Protein AF-D4F3T9-F1 (afdb_monomer_lite)

Organism: NCBI:txid500638

Secondary structure (DSSP, 8-state):
-----SSTTTGGGS--SS-S----TT-S-GGGG-BHHHHHHHTTT-HHHHHHHHHHHHHHHHHHHT------HHHHHHHHHHHHHHHHH-TTSBHHHHHHHHHHHHHT-

Structure (mmCIF, N/CA/C/O backbone):
data_AF-D4F3T9-F1
#
_entry.id   AF-D4F3T9-F1
#
loop_
_atom_site.group_PDB
_atom_site.id
_atom_site.type_symbol
_atom_site.label_atom_id
_atom_site.label_alt_id
_atom_site.label_comp_id
_atom_site.label_asym_id
_atom_site.label_entity_id
_atom_site.label_seq_id
_atom_site.pdbx_PDB_ins_code
_atom_site.Cartn_x
_atom_site.Cartn_y
_atom_site.Cartn_z
_atom_site.occupancy
_atom_site.B_iso_or_equiv
_atom_site.auth_seq_id
_atom_site.auth_comp_id
_atom_site.auth_asym_id
_atom_site.auth_atom_id
_atom_site.pdbx_PDB_model_num
ATOM 1 N N . MET A 1 1 ? 23.277 -10.228 6.337 1.00 41.44 1 MET A N 1
ATOM 2 C CA . MET A 1 1 ? 23.415 -8.798 6.707 1.00 41.44 1 MET A CA 1
ATOM 3 C C . MET A 1 1 ? 22.973 -7.936 5.537 1.00 41.44 1 MET A C 1
ATOM 5 O O . MET A 1 1 ? 23.402 -8.250 4.437 1.00 41.44 1 MET A O 1
ATOM 9 N N . LYS A 1 2 ? 22.217 -6.852 5.813 1.00 41.28 2 LYS A N 1
ATOM 10 C CA . LYS A 1 2 ? 21.762 -5.794 4.876 1.00 41.28 2 LYS A CA 1
ATOM 11 C C . LYS A 1 2 ? 20.827 -6.339 3.771 1.00 41.28 2 LYS A C 1
ATOM 13 O O . LYS A 1 2 ? 21.236 -7.176 2.990 1.00 41.28 2 LYS A O 1
ATOM 18 N N . LYS A 1 3 ? 19.565 -5.925 3.636 1.00 37.34 3 LYS A N 1
ATOM 19 C CA . LYS A 1 3 ? 19.095 -4.566 3.327 1.00 37.34 3 LYS A CA 1
ATOM 20 C C . LYS A 1 3 ? 17.611 -4.458 3.748 1.00 37.34 3 LYS A C 1
ATOM 22 O O . LYS A 1 3 ? 16.747 -4.938 3.035 1.00 37.34 3 LYS A O 1
ATOM 27 N N . VAL A 1 4 ? 17.323 -3.872 4.913 1.00 44.69 4 VAL A N 1
ATOM 28 C CA . VAL A 1 4 ? 15.942 -3.524 5.350 1.00 44.69 4 VAL A CA 1
ATOM 29 C C . VAL A 1 4 ? 15.663 -2.025 5.136 1.00 44.69 4 VAL A C 1
ATOM 31 O O . VAL A 1 4 ? 14.646 -1.483 5.542 1.00 44.69 4 VAL A O 1
ATOM 34 N N . LEU A 1 5 ? 16.566 -1.319 4.461 1.00 49.78 5 LEU A N 1
ATOM 35 C CA . LEU A 1 5 ? 16.283 0.016 3.958 1.00 49.78 5 LEU A CA 1
ATOM 36 C C . LEU A 1 5 ? 15.823 -0.163 2.527 1.00 49.78 5 LEU A C 1
ATOM 38 O O . LEU A 1 5 ? 16.661 -0.563 1.732 1.00 49.78 5 LEU A O 1
ATOM 42 N N . PHE A 1 6 ? 14.561 0.127 2.217 1.00 43.19 6 PHE A N 1
ATOM 43 C CA . PHE A 1 6 ? 14.281 0.951 1.036 1.00 43.19 6 PHE A CA 1
ATOM 44 C C . PHE A 1 6 ? 12.906 1.637 0.995 1.00 43.19 6 PHE A C 1
ATOM 46 O O . PHE A 1 6 ? 12.720 2.477 0.132 1.00 43.19 6 PHE A O 1
ATOM 53 N N . LEU A 1 7 ? 12.009 1.433 1.970 1.00 49.28 7 LEU A N 1
ATOM 54 C CA . LEU A 1 7 ? 10.762 2.225 2.064 1.00 49.28 7 LEU A CA 1
ATOM 55 C C . LEU A 1 7 ? 10.532 2.924 3.416 1.00 49.28 7 LEU A C 1
ATOM 57 O O . LEU A 1 7 ? 9.738 3.859 3.493 1.00 49.28 7 LEU A O 1
ATOM 61 N N . VAL A 1 8 ? 11.269 2.535 4.468 1.00 45.47 8 VAL A N 1
ATOM 62 C CA . VAL A 1 8 ? 11.053 3.008 5.856 1.00 45.47 8 VAL A CA 1
ATOM 63 C C . VAL A 1 8 ? 11.175 4.529 6.002 1.00 45.47 8 VAL A C 1
ATOM 65 O O . VAL A 1 8 ? 10.519 5.119 6.852 1.00 45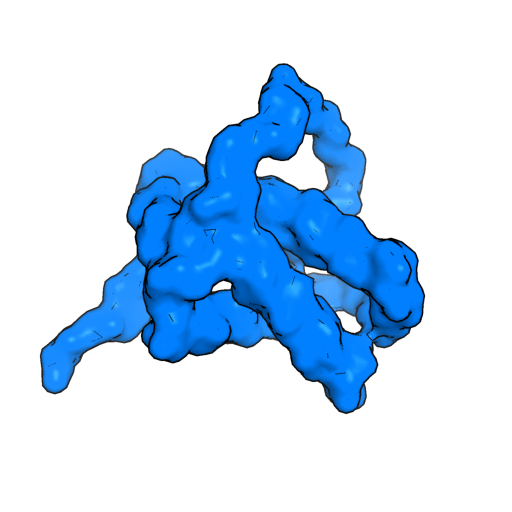.47 8 VAL A O 1
ATOM 68 N N . SER A 1 9 ? 11.994 5.183 5.180 1.00 41.72 9 SER A N 1
ATOM 69 C CA . SER A 1 9 ? 12.267 6.617 5.315 1.00 41.72 9 SER A CA 1
ATOM 70 C C . SER A 1 9 ? 11.475 7.513 4.363 1.00 41.72 9 SER A C 1
ATOM 72 O O . SER A 1 9 ? 11.513 8.724 4.539 1.00 41.72 9 SER A O 1
ATOM 74 N N . ALA A 1 10 ? 10.773 6.958 3.370 1.00 46.25 10 ALA A N 1
ATOM 75 C CA . ALA A 1 10 ? 10.115 7.760 2.338 1.00 46.25 10 ALA A CA 1
ATOM 76 C C . ALA A 1 10 ? 8.631 8.028 2.639 1.00 46.25 10 ALA A C 1
ATOM 78 O O . ALA A 1 10 ? 8.181 9.163 2.514 1.00 46.25 10 ALA A O 1
ATOM 79 N N . LEU A 1 11 ? 7.878 7.024 3.108 1.00 46.12 11 LEU A N 1
ATOM 80 C CA . LEU A 1 11 ? 6.446 7.191 3.412 1.00 46.12 11 LEU A CA 1
ATOM 81 C C . LEU A 1 11 ? 6.154 7.726 4.821 1.00 46.12 11 LEU A C 1
ATOM 83 O O . LEU A 1 11 ? 5.010 8.039 5.126 1.00 46.12 11 LEU A O 1
ATOM 87 N N . ALA A 1 12 ? 7.164 7.888 5.678 1.00 47.09 12 ALA A N 1
ATOM 88 C CA . ALA A 1 12 ? 6.969 8.457 7.015 1.00 47.09 12 ALA A CA 1
ATOM 89 C C . ALA A 1 12 ? 6.588 9.954 6.999 1.00 47.09 12 ALA A C 1
ATOM 91 O O . ALA A 1 12 ? 6.216 10.495 8.038 1.00 47.09 12 ALA A O 1
ATOM 92 N N . ALA A 1 13 ? 6.694 10.621 5.843 1.00 45.12 13 ALA A N 1
ATOM 93 C CA . ALA A 1 13 ? 6.439 12.052 5.681 1.00 45.12 13 ALA A CA 1
ATOM 94 C C . ALA A 1 13 ? 5.320 12.390 4.676 1.00 45.12 13 ALA A C 1
ATOM 96 O O . ALA A 1 13 ? 5.073 13.569 4.435 1.00 45.12 13 ALA A O 1
ATOM 97 N N . ALA A 1 14 ? 4.649 11.394 4.089 1.00 46.59 14 ALA A N 1
ATOM 98 C CA . ALA A 1 14 ? 3.601 11.614 3.095 1.00 46.59 14 ALA A CA 1
ATOM 99 C C . ALA A 1 14 ? 2.207 11.353 3.705 1.00 46.59 14 ALA A C 1
ATOM 101 O O . ALA A 1 14 ? 2.076 10.483 4.570 1.00 46.59 14 ALA A O 1
ATOM 102 N N . PRO A 1 15 ? 1.189 12.156 3.343 1.00 49.31 15 PRO A N 1
ATOM 103 C CA . PRO A 1 15 ? -0.063 12.252 4.079 1.00 49.31 15 PRO A CA 1
ATOM 104 C C . PRO A 1 15 ? -0.864 10.949 3.990 1.00 49.31 15 PRO A C 1
ATOM 106 O O . PRO A 1 15 ? -0.747 10.199 3.027 1.00 49.31 15 PRO A O 1
ATOM 109 N N . THR A 1 16 ? -1.641 10.714 5.044 1.00 59.47 16 THR A N 1
ATOM 110 C CA . THR A 1 16 ? -2.748 9.757 5.201 1.00 59.47 16 THR A CA 1
ATOM 111 C C . THR A 1 16 ? -3.137 8.956 3.943 1.00 59.47 16 THR A C 1
ATOM 113 O O . THR A 1 16 ? -3.539 9.516 2.925 1.00 59.47 16 THR A O 1
ATOM 116 N N . VAL A 1 17 ? -3.125 7.621 4.055 1.00 60.00 17 VAL A N 1
ATOM 117 C CA . VAL A 1 17 ? -3.687 6.663 3.078 1.00 60.00 17 VAL A CA 1
ATOM 118 C C . VAL A 1 17 ? -5.165 6.961 2.789 1.00 60.00 17 VAL A C 1
ATOM 120 O O . VAL A 1 17 ? -5.708 6.571 1.756 1.00 60.00 17 VAL A O 1
ATOM 123 N N . TRP A 1 18 ? -5.838 7.721 3.649 1.00 64.00 18 TRP A N 1
ATOM 124 C CA . TRP A 1 18 ? -7.086 8.382 3.290 1.00 64.00 18 TRP A CA 1
ATOM 125 C C . TRP A 1 18 ? -6.893 9.835 2.857 1.00 64.00 18 TRP A C 1
ATOM 127 O O . TRP A 1 18 ? -6.541 10.716 3.636 1.00 64.00 18 TRP A O 1
ATOM 137 N N . ALA A 1 19 ? -7.229 10.082 1.597 1.00 59.00 19 ALA A N 1
ATOM 138 C CA . ALA A 1 19 ? -7.367 11.393 0.988 1.00 59.00 19 ALA A CA 1
ATOM 139 C C . ALA A 1 19 ? -8.489 12.252 1.582 1.00 59.00 19 ALA A C 1
ATOM 141 O O . ALA A 1 19 ? -9.627 11.791 1.704 1.00 59.00 19 ALA A O 1
ATOM 142 N N . GLN A 1 20 ? -8.226 13.544 1.783 1.00 50.06 20 GLN A N 1
ATOM 143 C CA . GLN A 1 20 ? -9.245 14.599 1.768 1.00 50.06 20 GLN A CA 1
ATOM 144 C C . GLN A 1 20 ? -9.094 15.346 0.432 1.00 50.06 20 GLN A C 1
ATOM 146 O O . GLN A 1 20 ? -8.189 16.156 0.300 1.00 50.06 20 GLN A O 1
ATOM 151 N N . SER A 1 21 ? -9.945 15.024 -0.550 1.00 50.62 21 SER A N 1
ATOM 152 C CA . SER A 1 21 ? -10.016 15.609 -1.907 1.00 50.62 21 SER A CA 1
ATOM 153 C C . SER A 1 21 ? -8.702 15.653 -2.706 1.00 50.62 21 SER A C 1
ATOM 155 O O . SER A 1 21 ? -7.825 16.466 -2.429 1.00 50.62 21 SER A O 1
ATOM 157 N N . TYR A 1 22 ? -8.603 14.861 -3.775 1.00 53.31 22 TYR A N 1
ATOM 158 C CA . TYR A 1 22 ? -7.516 15.018 -4.743 1.00 53.31 22 TYR A CA 1
ATOM 159 C C . TYR A 1 22 ? -8.033 15.664 -6.026 1.00 53.31 22 TYR A C 1
ATOM 161 O O . TYR A 1 22 ? -8.877 15.112 -6.732 1.00 53.31 22 TYR A O 1
ATOM 169 N N . ASP A 1 23 ? -7.515 16.859 -6.302 1.00 46.59 23 ASP A N 1
ATOM 170 C CA . ASP A 1 23 ? -7.481 17.468 -7.629 1.00 46.59 23 ASP A CA 1
ATOM 171 C C . ASP A 1 23 ? -6.458 16.659 -8.443 1.00 46.59 23 ASP A C 1
ATOM 173 O O . ASP A 1 23 ? -5.274 16.992 -8.481 1.00 46.59 23 ASP A O 1
ATOM 177 N N . ILE A 1 24 ? -6.897 15.506 -8.972 1.00 51.97 24 ILE A N 1
ATOM 178 C CA . ILE A 1 24 ? -6.071 14.590 -9.770 1.00 51.97 24 ILE A CA 1
ATOM 179 C C . ILE A 1 24 ? -5.678 15.331 -11.051 1.00 51.97 24 ILE A C 1
ATOM 181 O O . ILE A 1 24 ? -6.364 15.251 -12.070 1.00 51.97 24 ILE A O 1
ATOM 185 N N . LYS A 1 25 ? -4.572 16.074 -11.011 1.00 49.72 25 LYS A N 1
ATOM 186 C CA . LYS A 1 25 ? -4.150 16.929 -12.128 1.00 49.72 25 LYS A CA 1
ATOM 187 C C . LYS A 1 25 ? -3.695 16.156 -13.368 1.00 49.72 25 LYS A C 1
ATOM 189 O O . LYS A 1 25 ? -3.491 16.778 -14.408 1.00 49.72 25 LYS A O 1
ATOM 194 N N . SER A 1 26 ? -3.582 14.827 -13.288 1.00 50.88 26 SER A N 1
ATOM 195 C CA . SER A 1 26 ? -2.885 14.037 -14.312 1.00 50.88 26 SER A CA 1
ATOM 196 C C . SER A 1 26 ? -3.495 12.664 -14.629 1.00 50.88 26 SER A C 1
ATOM 198 O O . SER A 1 26 ? -2.839 11.869 -15.296 1.00 50.88 26 SER A O 1
ATOM 200 N N . GLY A 1 27 ? -4.722 12.355 -14.182 1.00 45.88 27 GLY A N 1
ATOM 201 C CA . GLY A 1 27 ? -5.263 10.985 -14.253 1.00 45.88 27 GLY A CA 1
ATOM 202 C C . GLY A 1 27 ? -4.400 9.977 -13.475 1.00 45.88 27 GLY A C 1
ATOM 203 O O . GLY A 1 27 ? -3.331 10.320 -12.987 1.00 45.88 27 GLY A O 1
ATOM 204 N N . LEU A 1 28 ? -4.863 8.735 -13.308 1.00 52.62 28 LEU A N 1
ATOM 205 C CA . LEU A 1 28 ? -4.031 7.664 -12.743 1.00 52.62 28 LEU A CA 1
ATOM 206 C C . LEU A 1 28 ? -2.911 7.365 -13.746 1.00 52.62 28 LEU A C 1
ATOM 208 O O . LEU A 1 28 ? -3.213 6.836 -14.821 1.00 52.62 28 LEU A O 1
ATOM 212 N N . PRO A 1 29 ? -1.661 7.751 -13.464 1.00 54.62 29 PRO A N 1
ATOM 213 C CA . PRO A 1 29 ? -0.646 7.747 -14.496 1.00 54.62 29 PRO A CA 1
ATOM 214 C C . PRO A 1 29 ? -0.074 6.304 -14.606 1.00 54.62 29 PRO A C 1
ATOM 216 O O . PRO A 1 29 ? -0.446 5.422 -13.822 1.00 54.62 29 PRO A O 1
ATOM 219 N N . ALA A 1 30 ? 0.714 5.974 -15.639 1.00 55.94 30 ALA A N 1
ATOM 220 C CA . ALA A 1 30 ? 1.234 4.609 -15.887 1.00 55.94 30 ALA A CA 1
ATOM 221 C C . ALA A 1 30 ? 1.931 3.962 -14.661 1.00 55.94 30 ALA A C 1
ATOM 223 O O . ALA A 1 30 ? 2.051 2.742 -14.559 1.00 55.94 30 ALA A O 1
ATOM 224 N N . GLU A 1 31 ? 2.310 4.802 -13.708 1.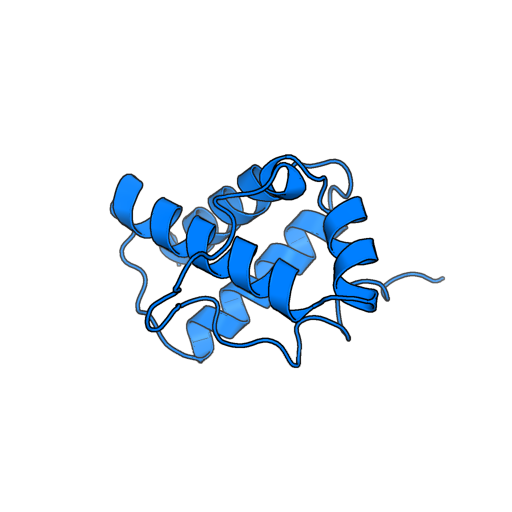00 56.03 31 GLU A N 1
ATOM 225 C CA . GLU A 1 31 ? 2.705 4.600 -12.326 1.00 56.03 31 GLU A CA 1
ATOM 226 C C . GLU A 1 31 ? 1.841 3.581 -11.564 1.00 56.03 31 GLU A C 1
ATOM 228 O O . GLU A 1 31 ? 2.351 2.869 -10.709 1.00 56.03 31 GLU A O 1
ATOM 233 N N . VAL A 1 32 ? 0.553 3.420 -11.872 1.00 60.44 32 VAL A N 1
ATOM 234 C CA . VAL A 1 32 ? -0.287 2.415 -11.182 1.00 60.44 32 VAL A CA 1
ATOM 235 C C . VAL A 1 32 ? 0.111 0.975 -11.534 1.00 60.44 32 VAL A C 1
ATOM 237 O O . VAL A 1 32 ? -0.103 0.054 -10.742 1.00 60.44 32 VAL A O 1
ATOM 240 N N . TYR A 1 33 ? 0.732 0.776 -12.698 1.00 70.62 33 TYR A N 1
ATOM 241 C CA . TYR A 1 33 ? 1.278 -0.512 -13.127 1.00 70.62 33 TYR A CA 1
ATOM 242 C C . TYR A 1 33 ? 2.752 -0.693 -12.737 1.00 70.62 33 TYR A C 1
ATOM 244 O O . TYR A 1 33 ? 3.391 -1.634 -13.205 1.00 70.62 33 TYR A O 1
ATOM 252 N N . MET A 1 34 ? 3.305 0.184 -11.893 1.00 84.38 34 MET A N 1
ATOM 253 C CA . MET A 1 34 ? 4.672 0.028 -11.406 1.00 84.38 34 MET A CA 1
ATOM 254 C C . MET A 1 34 ? 4.777 -1.130 -10.409 1.00 84.38 34 MET A C 1
ATOM 256 O O . MET A 1 34 ? 3.812 -1.477 -9.716 1.00 84.38 34 MET A O 1
ATOM 260 N N . THR A 1 35 ? 5.963 -1.723 -10.311 1.00 91.50 35 THR A N 1
ATOM 261 C CA . THR A 1 35 ? 6.230 -2.735 -9.286 1.00 91.50 35 THR A CA 1
ATOM 262 C C . THR A 1 35 ? 6.452 -2.089 -7.918 1.00 91.50 35 THR A C 1
ATOM 264 O O . THR A 1 35 ? 6.787 -0.910 -7.809 1.00 91.50 35 THR A O 1
ATOM 267 N N . CYS A 1 36 ? 6.320 -2.866 -6.845 1.00 91.25 36 CYS A N 1
ATOM 268 C CA . CYS A 1 36 ? 6.719 -2.461 -5.498 1.00 91.25 36 CYS A CA 1
ATOM 269 C C . CYS A 1 36 ? 8.170 -1.937 -5.439 1.00 91.25 36 CYS A C 1
ATOM 271 O O . CYS A 1 36 ? 8.462 -1.012 -4.679 1.00 91.25 36 CYS A O 1
ATOM 273 N N . ALA A 1 37 ? 9.080 -2.505 -6.238 1.00 90.00 37 ALA A N 1
ATOM 274 C CA . ALA A 1 37 ? 10.459 -2.037 -6.346 1.00 90.00 37 ALA A CA 1
ATOM 275 C C . ALA A 1 37 ? 10.545 -0.640 -6.979 1.00 90.00 37 ALA A C 1
ATOM 277 O O . ALA A 1 37 ? 11.215 0.231 -6.424 1.00 90.00 37 ALA A O 1
ATOM 278 N N . ASP A 1 38 ? 9.834 -0.414 -8.085 1.00 87.81 38 ASP A N 1
ATOM 279 C CA . ASP A 1 38 ? 9.794 0.887 -8.764 1.00 87.81 38 ASP A CA 1
ATOM 280 C C . ASP A 1 38 ? 9.164 1.958 -7.867 1.00 87.81 38 ASP A C 1
ATOM 282 O O . ASP A 1 38 ? 9.682 3.068 -7.768 1.00 87.81 38 ASP A O 1
ATOM 286 N N . ALA A 1 39 ? 8.106 1.598 -7.133 1.00 85.62 39 ALA A N 1
ATOM 287 C CA . ALA A 1 39 ? 7.470 2.464 -6.143 1.00 85.62 39 ALA A CA 1
ATOM 288 C C . ALA A 1 39 ? 8.431 2.845 -5.017 1.00 85.62 39 ALA A C 1
ATOM 290 O O . ALA A 1 39 ? 8.483 4.001 -4.602 1.00 85.62 39 ALA A O 1
ATOM 291 N N . GLY A 1 40 ? 9.225 1.883 -4.542 1.00 85.94 40 GLY A N 1
ATOM 292 C CA . GLY A 1 40 ? 10.269 2.129 -3.553 1.00 85.94 40 GLY A CA 1
ATOM 293 C C . GLY A 1 40 ? 11.387 3.036 -4.069 1.00 85.94 40 GLY A C 1
ATOM 294 O O . GLY A 1 40 ? 11.914 3.840 -3.302 1.00 85.94 40 GLY A O 1
ATOM 295 N N . GLU A 1 41 ? 11.746 2.942 -5.352 1.00 85.94 41 GLU A N 1
ATOM 296 C CA . GLU A 1 41 ? 12.720 3.845 -5.974 1.00 85.94 41 GLU A CA 1
ATOM 297 C C . GLU A 1 41 ? 12.147 5.256 -6.133 1.00 85.94 41 GLU A C 1
ATOM 299 O O . GLU A 1 41 ? 12.771 6.217 -5.681 1.00 85.94 41 GLU A O 1
ATOM 304 N N . LEU A 1 42 ? 10.935 5.373 -6.688 1.00 81.62 42 LEU A N 1
ATOM 305 C CA . LEU A 1 42 ? 10.254 6.648 -6.895 1.00 81.62 42 LEU A CA 1
ATOM 306 C C . LEU A 1 42 ? 10.022 7.375 -5.573 1.00 81.62 42 LEU A C 1
ATOM 308 O O . LEU A 1 42 ? 10.264 8.575 -5.488 1.00 81.62 42 LEU A O 1
ATOM 312 N N . ALA A 1 43 ? 9.656 6.656 -4.511 1.00 81.25 43 ALA A N 1
ATOM 313 C CA . ALA A 1 43 ? 9.416 7.248 -3.201 1.00 81.25 43 ALA A CA 1
ATOM 314 C C . ALA A 1 43 ? 10.653 7.963 -2.620 1.00 81.25 43 ALA A C 1
ATOM 316 O O . ALA A 1 43 ? 10.510 8.830 -1.761 1.00 81.25 43 ALA A O 1
ATOM 317 N N . LYS A 1 44 ? 11.877 7.654 -3.078 1.00 82.38 44 LYS A N 1
ATOM 318 C CA . LYS A 1 44 ? 13.088 8.376 -2.643 1.00 82.38 44 LYS A CA 1
ATOM 319 C C . LYS A 1 44 ? 13.136 9.812 -3.154 1.00 82.38 44 LYS A C 1
ATOM 321 O O . LYS A 1 44 ? 13.771 10.650 -2.517 1.00 82.38 44 LYS A O 1
ATOM 326 N N . THR A 1 45 ? 12.528 10.070 -4.308 1.00 78.88 45 THR A N 1
ATOM 327 C CA . THR A 1 45 ? 12.532 11.380 -4.972 1.00 78.88 45 THR A CA 1
ATOM 328 C C . THR A 1 45 ? 11.163 12.052 -4.959 1.00 78.88 45 THR A C 1
ATOM 330 O O . THR A 1 45 ? 11.101 13.275 -4.962 1.00 78.88 45 THR A O 1
ATOM 333 N N . ASP A 1 46 ? 10.086 11.267 -4.915 1.00 76.62 46 ASP A N 1
ATOM 334 C CA . ASP A 1 46 ? 8.693 11.709 -4.894 1.00 76.62 46 ASP A CA 1
ATOM 335 C C . ASP A 1 46 ? 7.834 10.779 -4.017 1.00 76.62 46 ASP A C 1
ATOM 337 O O . ASP A 1 46 ? 7.032 9.964 -4.479 1.00 76.62 46 ASP A O 1
ATOM 341 N N . SER A 1 47 ? 8.024 10.872 -2.701 1.00 77.50 47 SER A N 1
ATOM 342 C CA . SER A 1 47 ? 7.203 10.126 -1.742 1.00 77.50 47 SER A CA 1
ATOM 343 C C . SER A 1 47 ? 5.749 10.595 -1.697 1.00 77.50 47 SER A C 1
ATOM 345 O O . SER A 1 47 ? 4.873 9.804 -1.346 1.00 77.50 47 SER A O 1
ATOM 347 N N . ALA A 1 48 ? 5.485 11.857 -2.050 1.00 76.12 48 ALA A N 1
ATOM 348 C CA . ALA A 1 48 ? 4.141 12.419 -2.075 1.00 76.12 48 ALA A CA 1
ATOM 349 C C . ALA A 1 48 ? 3.297 11.780 -3.186 1.00 76.12 48 ALA A C 1
ATOM 351 O O . ALA A 1 48 ? 2.188 11.329 -2.902 1.00 76.12 48 ALA A O 1
ATOM 352 N N . GLY A 1 49 ? 3.846 11.650 -4.399 1.00 75.50 49 GLY A N 1
ATOM 353 C CA . GLY A 1 49 ? 3.172 10.984 -5.514 1.00 75.50 49 GLY A CA 1
ATOM 354 C C . GLY A 1 49 ? 2.886 9.505 -5.238 1.00 75.50 49 GLY A C 1
ATOM 355 O O . GLY A 1 49 ? 1.785 9.020 -5.492 1.00 75.50 49 GLY A O 1
ATOM 356 N N . VAL A 1 50 ? 3.830 8.780 -4.625 1.00 79.56 50 VAL A N 1
ATOM 357 C CA . VAL A 1 50 ? 3.606 7.369 -4.251 1.00 79.56 50 VAL A CA 1
ATOM 358 C C . VAL A 1 50 ? 2.510 7.236 -3.190 1.00 79.56 50 VAL A C 1
ATOM 360 O O . VAL A 1 50 ? 1.647 6.364 -3.302 1.00 79.56 50 VAL A O 1
ATOM 363 N N . ALA A 1 51 ? 2.499 8.102 -2.174 1.00 78.62 51 ALA A N 1
ATOM 364 C CA . ALA A 1 51 ? 1.449 8.090 -1.159 1.00 78.62 51 ALA A CA 1
ATOM 365 C C . ALA A 1 51 ? 0.072 8.453 -1.732 1.00 78.62 51 ALA A C 1
ATOM 367 O O . ALA A 1 51 ? -0.924 7.846 -1.342 1.00 78.62 51 ALA A O 1
ATOM 368 N N . GLU A 1 52 ? 0.012 9.375 -2.695 1.00 78.06 52 GLU A N 1
ATOM 369 C CA . GLU A 1 52 ? -1.220 9.710 -3.409 1.00 78.06 52 GLU A CA 1
ATOM 370 C C . GLU A 1 52 ? -1.788 8.490 -4.151 1.00 78.06 52 GLU A C 1
ATOM 372 O O . GLU A 1 52 ? -2.972 8.178 -4.010 1.00 78.06 52 GLU A O 1
ATOM 377 N N . VAL A 1 53 ? -0.947 7.729 -4.861 1.00 80.31 53 VAL A N 1
ATOM 378 C CA . VAL A 1 53 ? -1.366 6.481 -5.528 1.00 80.31 53 VAL A CA 1
ATOM 379 C C . VAL A 1 53 ? -1.907 5.469 -4.517 1.00 80.31 53 VAL A C 1
ATOM 381 O O . VAL A 1 53 ? -2.983 4.900 -4.729 1.00 80.31 53 VAL A O 1
ATOM 384 N N . VAL A 1 54 ? -1.199 5.269 -3.398 1.00 84.81 54 VAL A N 1
ATOM 385 C CA . VAL A 1 54 ? -1.638 4.374 -2.315 1.00 84.81 54 VAL A CA 1
ATOM 386 C C . VAL A 1 54 ? -2.989 4.811 -1.762 1.00 84.81 54 VAL A C 1
ATOM 388 O O . VAL A 1 54 ? -3.863 3.971 -1.551 1.00 84.81 54 VAL A O 1
ATOM 391 N N . ALA A 1 55 ? -3.197 6.114 -1.586 1.00 81.69 55 ALA A N 1
ATOM 392 C CA . ALA A 1 55 ? -4.437 6.637 -1.051 1.00 81.69 55 ALA A CA 1
ATOM 393 C C . ALA A 1 55 ? -5.615 6.489 -2.022 1.00 81.69 55 ALA A C 1
ATOM 395 O O . ALA A 1 55 ? -6.692 6.036 -1.626 1.00 81.69 55 ALA A O 1
ATOM 396 N N . ILE A 1 56 ? -5.436 6.821 -3.303 1.00 80.19 56 ILE A N 1
ATOM 397 C CA . ILE A 1 56 ? -6.495 6.690 -4.316 1.00 80.19 56 ILE A CA 1
ATOM 398 C C . ILE A 1 56 ? -6.891 5.217 -4.475 1.00 80.19 56 ILE A C 1
ATOM 400 O O . ILE A 1 56 ? -8.073 4.877 -4.397 1.00 80.19 56 ILE A O 1
ATOM 404 N N . MET A 1 57 ? -5.912 4.327 -4.646 1.00 84.50 57 MET A N 1
ATOM 405 C CA . MET A 1 57 ? -6.165 2.897 -4.844 1.00 84.50 57 MET A CA 1
ATOM 406 C C . MET A 1 57 ? -6.667 2.209 -3.574 1.00 84.50 57 MET A C 1
ATOM 408 O O . MET A 1 57 ? -7.561 1.367 -3.649 1.00 84.50 57 MET A O 1
ATOM 412 N N . GLY A 1 58 ? -6.164 2.599 -2.402 1.00 86.50 58 GLY A N 1
ATOM 413 C CA . GLY A 1 58 ? -6.641 2.094 -1.118 1.00 86.50 58 GLY A CA 1
ATOM 414 C C . GLY A 1 58 ? -8.109 2.448 -0.881 1.00 86.50 58 GLY A C 1
ATOM 415 O O . GLY A 1 58 ? -8.909 1.575 -0.541 1.00 86.50 58 GLY A O 1
ATOM 416 N N . ASN A 1 59 ? -8.495 3.704 -1.137 1.00 84.25 59 ASN A N 1
ATOM 417 C CA . ASN A 1 59 ? -9.898 4.129 -1.089 1.00 84.25 59 ASN A CA 1
ATOM 418 C C . ASN A 1 59 ? -10.765 3.364 -2.094 1.00 84.25 59 ASN A C 1
ATOM 420 O O . ASN A 1 59 ? -11.817 2.848 -1.718 1.00 84.25 59 ASN A O 1
ATOM 424 N N . ALA A 1 60 ? -10.305 3.234 -3.340 1.00 84.00 60 ALA A N 1
ATOM 425 C CA . ALA A 1 60 ? -11.030 2.502 -4.373 1.00 84.00 60 ALA A CA 1
ATOM 426 C C . ALA A 1 60 ? -11.225 1.021 -4.005 1.00 84.00 60 ALA A C 1
ATOM 428 O O . ALA A 1 60 ? -12.306 0.472 -4.215 1.00 84.00 60 ALA A O 1
ATOM 429 N N . SER A 1 61 ? -10.220 0.370 -3.411 1.00 85.75 61 SER A N 1
ATOM 430 C CA . SER A 1 61 ? -10.325 -1.010 -2.915 1.00 85.75 61 SER A CA 1
ATOM 431 C C . SER A 1 61 ? -11.370 -1.128 -1.800 1.00 85.75 61 SER A C 1
ATOM 433 O O . SER A 1 61 ? -12.212 -2.027 -1.831 1.00 85.75 61 SER A O 1
ATOM 435 N N . VAL A 1 62 ? -11.391 -0.178 -0.856 1.00 86.38 62 VAL A N 1
ATOM 436 C CA . VAL A 1 62 ? -12.389 -0.143 0.226 1.00 86.38 62 VAL A CA 1
ATOM 437 C C . VAL A 1 62 ? -13.804 -0.015 -0.320 1.00 86.38 62 VAL A C 1
ATOM 439 O O . VAL A 1 62 ? -14.678 -0.790 0.067 1.00 86.38 62 VAL A O 1
ATOM 442 N N . GLU A 1 63 ? -14.026 0.933 -1.227 1.00 86.00 63 GLU A N 1
ATOM 443 C CA . GLU A 1 63 ? -15.348 1.208 -1.790 1.00 86.00 63 GLU A CA 1
ATOM 444 C C . GLU A 1 63 ? -15.824 0.074 -2.700 1.00 86.00 63 GLU A C 1
ATOM 446 O O . GLU A 1 63 ? -16.914 -0.461 -2.501 1.00 86.00 63 GLU A O 1
ATOM 451 N N . SER A 1 64 ? -14.989 -0.353 -3.653 1.00 84.69 64 SER A N 1
ATOM 452 C CA . SER A 1 64 ? -15.347 -1.389 -4.632 1.00 84.69 64 SER A CA 1
ATOM 453 C C . SER A 1 64 ? -15.622 -2.753 -3.997 1.00 84.69 64 SER A C 1
ATOM 455 O O . SER A 1 64 ? -16.447 -3.512 -4.504 1.00 84.69 64 SER A O 1
ATOM 457 N N . ARG A 1 65 ? -14.958 -3.073 -2.880 1.00 85.06 65 ARG A N 1
ATOM 458 C CA . ARG A 1 65 ? -15.119 -4.352 -2.174 1.00 85.06 65 ARG A CA 1
ATOM 459 C C . ARG A 1 65 ? -16.004 -4.260 -0.930 1.00 85.06 65 ARG A C 1
ATOM 461 O O . ARG A 1 65 ? -16.205 -5.276 -0.268 1.00 85.06 65 ARG A O 1
ATOM 468 N N . GLY A 1 66 ? -16.516 -3.076 -0.590 1.00 88.81 66 GLY A N 1
ATOM 469 C CA . GLY A 1 66 ? -17.326 -2.861 0.612 1.00 88.81 66 GLY A CA 1
ATOM 470 C C . GLY A 1 66 ? -16.585 -3.188 1.915 1.00 88.81 66 GLY A C 1
ATOM 471 O O . GLY A 1 66 ? -17.184 -3.731 2.848 1.00 88.81 66 GLY A O 1
ATOM 472 N N . LEU A 1 67 ? -15.277 -2.910 1.978 1.00 88.19 67 LEU A N 1
ATOM 473 C CA . LEU A 1 67 ? -14.458 -3.212 3.154 1.00 88.19 67 LEU A CA 1
ATOM 474 C C . LEU A 1 67 ? -14.854 -2.306 4.325 1.00 88.19 67 LEU A C 1
ATOM 476 O O . LEU A 1 67 ? -14.915 -1.085 4.200 1.00 88.19 67 LEU A O 1
ATOM 480 N N . LYS A 1 68 ? -15.081 -2.896 5.499 1.00 89.19 68 LYS A N 1
ATOM 481 C CA . LYS A 1 68 ? -15.470 -2.161 6.710 1.00 89.19 68 LYS A CA 1
ATOM 482 C C . LYS A 1 68 ? -14.241 -1.672 7.473 1.00 89.19 68 LYS A C 1
ATOM 484 O O . LYS A 1 68 ? -13.950 -2.155 8.559 1.00 89.19 68 LYS A O 1
ATOM 489 N N . ILE A 1 69 ? -13.517 -0.726 6.884 1.00 85.62 69 ILE A N 1
ATOM 490 C CA . ILE A 1 69 ? -12.307 -0.144 7.471 1.00 85.62 69 ILE A CA 1
ATOM 491 C C . ILE A 1 69 ? -12.619 1.254 8.009 1.00 85.62 69 ILE A C 1
ATOM 493 O O . ILE A 1 69 ? -13.113 2.115 7.279 1.00 85.62 69 ILE A O 1
ATOM 497 N N . ALA A 1 70 ? -12.315 1.492 9.284 1.00 85.06 70 ALA A N 1
ATOM 498 C CA . ALA A 1 70 ? -12.392 2.828 9.862 1.00 85.06 70 ALA A CA 1
ATOM 499 C C . ALA A 1 70 ? -11.226 3.688 9.347 1.00 85.06 70 ALA A C 1
ATOM 501 O O . ALA A 1 70 ? -10.067 3.298 9.456 1.00 85.06 70 ALA A O 1
ATOM 502 N N . LYS A 1 71 ? -11.528 4.869 8.799 1.00 80.75 71 LYS A N 1
ATOM 503 C CA . LYS A 1 71 ? -10.516 5.811 8.301 1.00 80.75 71 LYS A CA 1
ATOM 504 C C . LYS A 1 71 ? -9.921 6.595 9.479 1.00 80.75 71 LYS A C 1
ATOM 506 O O . LYS A 1 71 ? -10.458 7.631 9.864 1.00 80.75 71 LYS A O 1
ATOM 511 N N . THR A 1 72 ? -8.872 6.063 10.105 1.00 83.25 72 THR A N 1
ATOM 51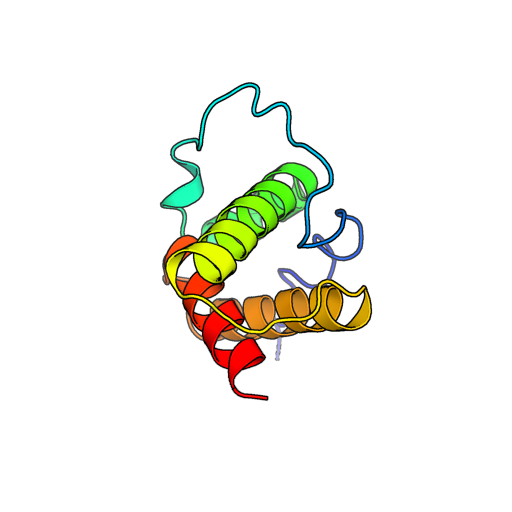2 C CA . THR A 1 72 ? -8.230 6.631 11.309 1.00 83.25 72 THR A CA 1
ATOM 513 C C . THR A 1 72 ? -6.713 6.630 11.179 1.00 83.25 72 THR A C 1
ATOM 515 O O . THR A 1 72 ? -6.166 5.716 10.582 1.00 83.25 72 THR A O 1
ATOM 518 N N . ALA A 1 73 ? -6.004 7.556 11.828 1.00 78.44 73 ALA A N 1
ATOM 519 C CA . ALA A 1 73 ? -4.535 7.609 11.763 1.00 78.44 73 ALA A CA 1
ATOM 520 C C . ALA A 1 73 ? -3.837 6.268 12.107 1.00 78.44 73 ALA A C 1
ATOM 522 O O . ALA A 1 73 ? -2.822 5.917 11.505 1.00 78.44 73 ALA A O 1
ATOM 523 N N . ASP A 1 74 ? -4.401 5.483 13.030 1.00 83.19 74 ASP A N 1
ATOM 524 C CA . ASP A 1 74 ? -3.887 4.147 13.370 1.00 83.19 74 ASP A CA 1
ATOM 525 C C . ASP A 1 74 ? -4.012 3.162 12.210 1.00 83.19 74 ASP A C 1
ATOM 527 O O . ASP A 1 74 ? -3.109 2.367 11.939 1.00 83.19 74 ASP A O 1
ATOM 531 N N . THR A 1 75 ? -5.132 3.226 11.500 1.00 84.56 75 THR A N 1
ATOM 532 C CA . THR A 1 75 ? -5.356 2.379 10.341 1.00 84.56 75 THR A CA 1
ATOM 533 C C . THR A 1 75 ? -4.430 2.820 9.196 1.00 84.56 75 THR A C 1
ATOM 535 O O . THR A 1 75 ? -3.963 1.968 8.449 1.00 84.56 75 THR A O 1
ATOM 538 N N . ASP A 1 76 ? -4.124 4.119 9.053 1.00 82.81 76 ASP A N 1
ATOM 539 C CA . ASP A 1 76 ? -3.254 4.648 7.981 1.00 82.81 76 ASP A CA 1
ATOM 540 C C . ASP A 1 76 ? -1.869 4.035 8.149 1.00 82.81 76 ASP A C 1
ATOM 542 O O . ASP A 1 76 ? -1.299 3.443 7.233 1.00 82.81 76 ASP A O 1
ATOM 546 N N . LYS A 1 77 ? -1.373 4.106 9.387 1.00 84.25 77 LYS A N 1
ATOM 547 C CA . LYS A 1 77 ? -0.132 3.464 9.799 1.00 84.25 77 LYS A CA 1
ATOM 548 C C . LYS A 1 77 ? -0.167 1.962 9.516 1.00 84.25 77 LYS A C 1
ATOM 550 O O . LYS A 1 77 ? 0.793 1.434 8.964 1.00 84.25 77 LYS A O 1
ATOM 555 N N . ALA A 1 78 ? -1.267 1.280 9.842 1.00 88.06 78 ALA A N 1
ATOM 556 C CA . ALA A 1 78 ? -1.408 -0.149 9.578 1.00 88.06 78 ALA A CA 1
ATOM 557 C C . ALA A 1 78 ? -1.346 -0.483 8.078 1.00 88.06 78 AL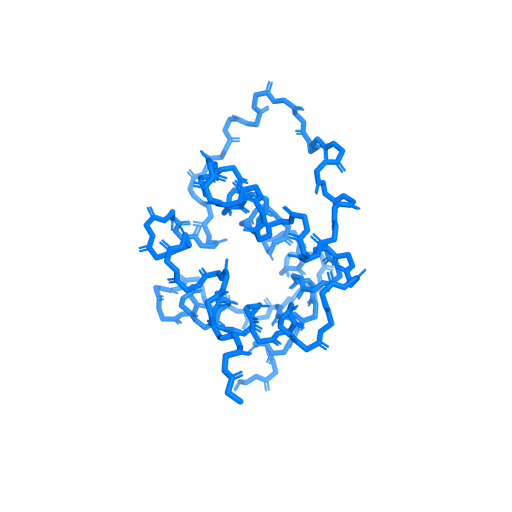A A C 1
ATOM 559 O O . ALA A 1 78 ? -0.727 -1.487 7.719 1.00 88.06 78 ALA A O 1
ATOM 560 N N . VAL A 1 79 ? -1.938 0.348 7.209 1.00 88.81 79 VAL A N 1
ATOM 561 C CA . VAL A 1 79 ? -1.839 0.193 5.750 1.00 88.81 79 VAL A CA 1
ATOM 562 C C . VAL A 1 79 ? -0.398 0.357 5.296 1.00 88.81 79 VAL A C 1
ATOM 564 O O . VAL A 1 79 ? 0.111 -0.529 4.620 1.00 88.81 79 VAL A O 1
ATOM 567 N N . ILE A 1 80 ? 0.289 1.423 5.705 1.00 86.50 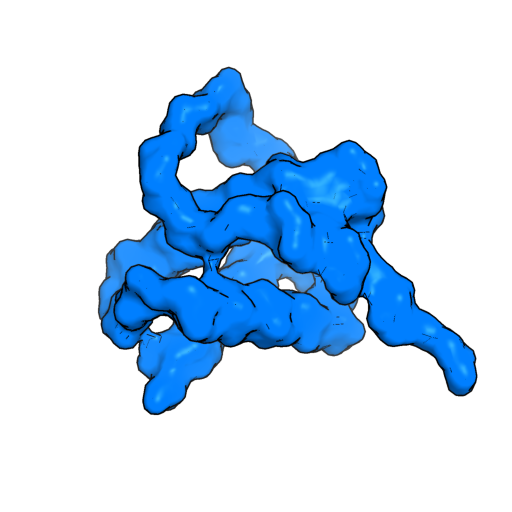80 ILE A N 1
ATOM 568 C CA . ILE A 1 80 ? 1.682 1.648 5.301 1.00 86.50 80 ILE A CA 1
ATOM 569 C C . ILE A 1 80 ? 2.600 0.527 5.793 1.00 86.50 80 ILE A C 1
ATOM 571 O O . ILE A 1 80 ? 3.376 -0.028 5.013 1.00 86.50 80 ILE A O 1
ATOM 575 N N . ASP A 1 81 ? 2.492 0.140 7.064 1.00 88.44 81 ASP A N 1
ATOM 576 C CA . ASP A 1 81 ? 3.313 -0.921 7.647 1.00 88.44 81 ASP A CA 1
ATOM 577 C C . ASP A 1 81 ? 3.089 -2.255 6.924 1.00 88.44 81 ASP A C 1
ATOM 579 O O . ASP A 1 81 ? 4.044 -2.972 6.612 1.00 88.44 81 ASP A O 1
ATOM 583 N N . LYS A 1 82 ? 1.830 -2.591 6.623 1.00 90.88 82 LYS A N 1
ATOM 584 C CA . LYS A 1 82 ? 1.492 -3.842 5.946 1.00 90.88 82 LYS A CA 1
ATOM 585 C C . LYS A 1 82 ? 1.876 -3.821 4.468 1.00 90.88 82 LYS A C 1
ATOM 587 O O . LYS A 1 82 ? 2.439 -4.807 3.998 1.00 90.88 82 LYS A O 1
ATOM 592 N N . LEU A 1 83 ? 1.655 -2.711 3.770 1.00 90.69 83 LEU A N 1
ATOM 593 C CA . LEU A 1 83 ? 2.054 -2.533 2.376 1.00 90.69 83 LEU A CA 1
ATOM 594 C C . LEU A 1 83 ? 3.571 -2.673 2.223 1.00 90.69 83 LEU A C 1
ATOM 596 O O . LEU A 1 83 ? 4.040 -3.410 1.361 1.00 90.69 83 LEU A O 1
ATOM 600 N N . ASN A 1 84 ? 4.339 -2.062 3.129 1.00 87.69 84 ASN A N 1
ATOM 601 C CA . ASN A 1 84 ? 5.792 -2.209 3.167 1.00 87.69 84 ASN A CA 1
ATOM 602 C C . ASN A 1 84 ? 6.224 -3.668 3.365 1.00 87.69 84 ASN A C 1
ATOM 604 O O . ASN A 1 84 ? 7.188 -4.109 2.744 1.00 87.69 84 ASN A O 1
ATOM 608 N N . GLN A 1 85 ? 5.520 -4.437 4.203 1.00 89.56 85 GLN A N 1
ATOM 609 C CA . GLN A 1 85 ? 5.797 -5.867 4.381 1.00 89.56 85 GLN A CA 1
ATOM 610 C C . GLN A 1 85 ? 5.492 -6.677 3.117 1.00 89.56 85 GLN A C 1
ATOM 612 O O . GLN A 1 85 ? 6.292 -7.535 2.751 1.00 89.56 85 GLN A O 1
ATOM 617 N N . VAL A 1 86 ? 4.359 -6.413 2.458 1.00 90.50 86 VAL A N 1
ATOM 618 C CA . VAL A 1 86 ? 3.965 -7.090 1.211 1.00 90.50 86 VAL A CA 1
ATOM 619 C C . VAL A 1 86 ? 4.991 -6.804 0.114 1.00 90.50 86 VAL A C 1
ATOM 621 O O . VAL A 1 86 ? 5.553 -7.735 -0.457 1.00 90.50 86 VAL A O 1
ATOM 624 N N . CYS A 1 87 ? 5.329 -5.532 -0.094 1.00 90.75 87 CYS A N 1
ATOM 625 C CA . CYS A 1 87 ? 6.313 -5.118 -1.090 1.00 90.75 87 CYS A CA 1
ATOM 626 C C . CYS A 1 87 ? 7.743 -5.590 -0.781 1.00 90.75 87 CYS A C 1
ATOM 628 O O . CYS A 1 87 ? 8.528 -5.819 -1.698 1.00 90.75 87 CYS A O 1
ATOM 630 N N . ALA A 1 88 ? 8.109 -5.755 0.494 1.00 89.62 88 ALA A N 1
ATOM 631 C CA . ALA A 1 88 ? 9.400 -6.334 0.864 1.00 89.62 88 ALA A CA 1
ATOM 632 C C . ALA A 1 88 ? 9.464 -7.850 0.612 1.00 89.62 88 ALA A C 1
ATOM 634 O O . ALA A 1 88 ? 10.549 -8.373 0.355 1.00 89.62 88 ALA A O 1
ATOM 635 N N . ALA A 1 89 ? 8.330 -8.551 0.709 1.00 92.94 89 ALA A N 1
ATOM 636 C CA . ALA A 1 89 ? 8.245 -9.984 0.444 1.00 92.94 89 ALA A CA 1
ATOM 637 C C . ALA A 1 89 ? 8.280 -10.298 -1.059 1.00 92.94 89 ALA A C 1
ATOM 639 O O . ALA A 1 89 ? 8.923 -11.270 -1.453 1.00 92.94 89 ALA A O 1
ATOM 640 N N . ASP A 1 90 ? 7.639 -9.464 -1.883 1.00 92.19 90 ASP A N 1
ATOM 641 C CA . ASP A 1 90 ? 7.675 -9.569 -3.343 1.00 92.19 90 ASP A CA 1
ATOM 642 C C . ASP A 1 90 ? 7.866 -8.189 -4.003 1.00 92.19 90 ASP A C 1
ATOM 644 O O . ASP A 1 90 ? 6.896 -7.488 -4.306 1.00 92.19 90 ASP A O 1
ATOM 648 N N . PRO A 1 91 ? 9.122 -7.786 -4.269 1.00 91.56 91 PRO A N 1
ATOM 649 C CA . PRO A 1 91 ? 9.415 -6.506 -4.907 1.00 91.56 91 PRO A CA 1
ATOM 650 C C . PRO A 1 91 ? 8.933 -6.400 -6.360 1.00 91.56 91 PRO A C 1
ATOM 652 O O . PRO A 1 91 ? 8.914 -5.298 -6.901 1.00 91.56 91 PRO A O 1
ATOM 655 N N . GLN A 1 92 ? 8.606 -7.512 -7.027 1.00 93.44 92 GLN A N 1
ATOM 656 C CA . GLN A 1 92 ? 8.144 -7.521 -8.422 1.00 93.44 92 GLN A CA 1
ATOM 657 C C . GLN A 1 92 ? 6.616 -7.540 -8.537 1.00 93.44 92 GLN A C 1
ATOM 659 O O . GLN A 1 92 ? 6.082 -7.420 -9.639 1.00 93.44 92 GLN A O 1
ATOM 664 N N . MET A 1 93 ? 5.909 -7.636 -7.409 1.00 92.81 93 MET A N 1
ATOM 665 C CA . MET A 1 93 ? 4.463 -7.473 -7.358 1.00 92.81 93 MET A CA 1
ATOM 666 C C . MET A 1 93 ? 4.066 -6.076 -7.839 1.00 92.81 93 MET A C 1
ATOM 668 O O . MET A 1 93 ? 4.709 -5.081 -7.498 1.00 92.81 93 MET A O 1
ATOM 672 N N . LEU A 1 94 ? 2.981 -5.994 -8.610 1.00 92.31 94 LEU A N 1
ATOM 673 C CA . LEU A 1 94 ? 2.398 -4.713 -8.994 1.00 92.31 94 LEU A CA 1
ATOM 674 C C . LEU A 1 94 ? 1.899 -3.975 -7.752 1.00 92.31 94 LEU A C 1
ATOM 676 O O . LEU A 1 94 ? 1.202 -4.554 -6.915 1.00 92.31 94 LEU A O 1
ATOM 680 N N . LEU A 1 95 ? 2.203 -2.681 -7.663 1.00 89.19 95 LEU A N 1
ATOM 681 C CA . LEU A 1 95 ? 1.832 -1.850 -6.522 1.00 89.19 95 LEU A CA 1
ATOM 682 C C . LEU A 1 95 ? 0.314 -1.871 -6.276 1.00 89.19 95 LEU A C 1
ATOM 684 O O . LEU A 1 95 ? -0.120 -1.994 -5.133 1.00 89.19 95 LEU A O 1
ATOM 688 N N . ILE A 1 96 ? -0.499 -1.836 -7.338 1.00 89.44 96 ILE A N 1
ATOM 689 C CA . ILE A 1 96 ? -1.964 -1.926 -7.231 1.00 89.44 96 ILE A CA 1
ATOM 690 C C . ILE A 1 96 ? -2.431 -3.227 -6.560 1.00 89.44 96 ILE A C 1
ATOM 692 O O . ILE A 1 96 ? -3.336 -3.201 -5.726 1.00 89.44 96 ILE A O 1
ATOM 696 N N . THR A 1 97 ? -1.794 -4.357 -6.876 1.00 91.38 97 THR A N 1
ATOM 697 C CA . THR A 1 97 ? -2.100 -5.652 -6.258 1.00 91.38 97 THR A CA 1
ATOM 698 C C . THR A 1 97 ? -1.698 -5.651 -4.789 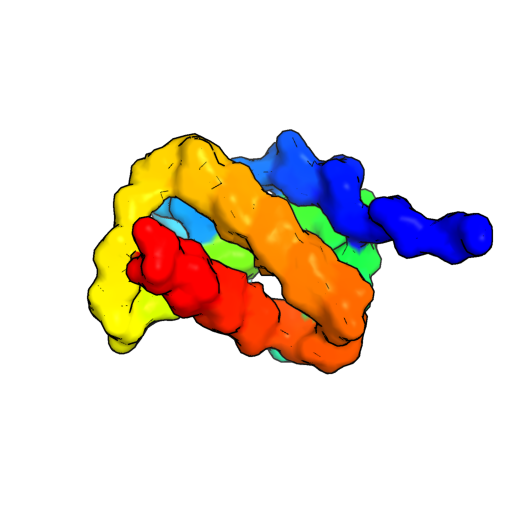1.00 91.38 97 THR A C 1
ATOM 700 O O . THR A 1 97 ? -2.488 -6.054 -3.939 1.00 91.38 97 THR A O 1
ATOM 703 N N . ALA A 1 98 ? -0.515 -5.119 -4.474 1.00 92.56 98 ALA A N 1
ATOM 704 C CA . ALA A 1 98 ? -0.031 -5.024 -3.101 1.00 92.56 98 ALA A CA 1
ATOM 705 C C . ALA A 1 98 ? -0.933 -4.139 -2.219 1.00 92.56 98 ALA A C 1
ATOM 707 O O . ALA A 1 98 ? -1.196 -4.482 -1.061 1.00 92.56 98 ALA A O 1
ATOM 708 N N . ILE A 1 99 ? -1.439 -3.024 -2.759 1.00 91.56 99 ILE A N 1
ATOM 709 C CA . ILE A 1 99 ? -2.395 -2.143 -2.074 1.00 91.56 99 ILE A CA 1
ATOM 710 C C . ILE A 1 99 ? -3.706 -2.888 -1.814 1.00 91.56 99 ILE A C 1
ATOM 712 O O . ILE A 1 99 ? -4.180 -2.905 -0.679 1.00 91.56 99 ILE A O 1
ATOM 716 N N . ASP A 1 100 ? -4.271 -3.543 -2.828 1.00 90.38 100 ASP A N 1
ATOM 717 C CA . ASP A 1 100 ? -5.533 -4.271 -2.691 1.00 90.38 100 ASP A CA 1
ATOM 718 C C . ASP A 1 100 ? -5.447 -5.408 -1.659 1.00 90.38 100 ASP A C 1
ATOM 720 O O . ASP A 1 100 ? -6.298 -5.517 -0.771 1.00 90.38 100 ASP A O 1
ATOM 724 N N . ASP A 1 101 ? -4.379 -6.207 -1.705 1.00 92.38 101 ASP A N 1
ATOM 725 C CA . ASP A 1 101 ? -4.135 -7.267 -0.725 1.00 92.38 101 ASP A CA 1
ATOM 726 C C . ASP A 1 101 ? -3.937 -6.709 0.687 1.00 92.38 101 ASP A C 1
ATOM 728 O O . ASP A 1 101 ? -4.430 -7.282 1.664 1.00 92.38 101 ASP A O 1
ATOM 732 N N . THR A 1 102 ? -3.280 -5.554 0.805 1.00 92.88 102 THR A N 1
ATOM 733 C CA . THR A 1 102 ? -3.115 -4.857 2.083 1.00 92.88 102 THR A CA 1
ATOM 734 C C . THR A 1 102 ? -4.456 -4.413 2.662 1.00 92.88 102 THR A C 1
ATOM 736 O O . THR A 1 102 ? -4.743 -4.713 3.825 1.00 92.88 102 THR A O 1
ATOM 739 N N . MET A 1 103 ? -5.307 -3.757 1.866 1.00 91.94 103 MET A N 1
ATOM 740 C CA . MET A 1 103 ? -6.625 -3.308 2.327 1.00 91.94 103 MET A CA 1
ATOM 741 C C . MET A 1 103 ? -7.489 -4.497 2.750 1.00 91.94 103 MET A C 1
ATOM 743 O O . MET A 1 103 ? -8.104 -4.475 3.816 1.00 91.94 103 MET A O 1
ATOM 747 N N . ARG A 1 104 ? -7.481 -5.587 1.975 1.00 92.00 104 ARG A N 1
ATOM 748 C CA . ARG A 1 104 ? -8.202 -6.819 2.324 1.00 92.00 104 ARG A CA 1
ATOM 749 C C . ARG A 1 104 ? -7.699 -7.437 3.626 1.00 92.00 104 ARG A C 1
ATOM 751 O O . ARG A 1 104 ? -8.514 -7.838 4.453 1.00 92.00 104 ARG A O 1
ATOM 758 N N . ALA A 1 105 ? -6.384 -7.494 3.828 1.00 91.62 105 ALA A N 1
ATOM 759 C CA . ALA A 1 105 ? -5.795 -8.034 5.050 1.00 91.62 105 ALA A CA 1
ATOM 760 C C . ALA A 1 105 ? -6.145 -7.195 6.289 1.00 91.62 105 ALA A C 1
ATOM 762 O O . ALA A 1 105 ? -6.303 -7.742 7.379 1.00 91.62 105 ALA A O 1
ATOM 763 N N . ILE A 1 106 ? -6.275 -5.876 6.135 1.00 90.31 106 ILE A N 1
ATOM 764 C CA . ILE A 1 106 ? -6.660 -4.973 7.226 1.00 90.31 106 ILE A CA 1
ATOM 765 C C . ILE A 1 106 ? -8.146 -5.096 7.550 1.00 90.31 106 ILE A C 1
ATOM 767 O O . ILE A 1 106 ? -8.495 -5.119 8.722 1.00 90.31 106 ILE A O 1
ATOM 771 N N . ALA A 1 107 ? -9.009 -5.257 6.545 1.00 89.12 107 ALA A N 1
ATOM 772 C CA . ALA A 1 107 ? -10.447 -5.450 6.748 1.00 89.12 107 ALA A CA 1
ATOM 773 C C . ALA A 1 107 ? -10.821 -6.758 7.471 1.00 89.12 107 ALA A C 1
ATOM 775 O O . ALA A 1 107 ? -11.952 -6.899 7.928 1.00 89.12 107 ALA A O 1
ATOM 776 N N . GLN A 1 108 ? -9.913 -7.738 7.506 1.00 82.12 108 GLN A N 1
ATOM 777 C CA . GLN A 1 108 ? -10.110 -9.028 8.176 1.00 82.12 108 GLN A CA 1
ATOM 778 C C . GLN A 1 108 ? -9.712 -9.018 9.660 1.00 82.12 108 GLN A C 1
ATOM 780 O O . GLN A 1 108 ? -9.912 -10.028 10.336 1.00 82.12 108 GLN A O 1
ATOM 785 N N . LYS A 1 109 ? -9.119 -7.924 10.146 1.00 64.81 109 LYS A N 1
ATOM 786 C CA . LYS A 1 109 ? -8.815 -7.720 11.566 1.00 64.81 109 LYS A CA 1
ATOM 787 C C . LYS A 1 109 ? -9.994 -7.084 12.287 1.00 64.81 109 LYS A C 1
ATOM 789 O O . LYS A 1 109 ? -10.180 -7.449 13.467 1.00 64.81 109 LYS A O 1
#

pLDDT: mean 75.34, std 17.41, range [37.34, 93.44]

Sequence (109 aa):
MKKVLFLVSALAAAPTVWAQSYDIKSGLPAEVYMTCADAGELAKTDSAGVAEVVAIMGNASVESRGLKIAKTADTDKAVIDKLNQVCAADPQMLLITAIDDTMRAIAQK

InterPro domains:
  IPR032497 Uncharacterised protein YmgD [PF16456] (27-107)
  IPR038304 YmgD domain superfamily [G3DSA:1.10.890.30] (20-109)

Radius of gyration: 12.99 Å; chains: 1; bounding box: 41×28×29 Å

Foldseek 3Di:
DDDPDQAPPQQVPEDFLADDDDPPVDPPPCLQQDFLLVLSVVSVVCSHVSSVSLSVLLVVLCVVVVQPDDRDPVVSVQLSVQLSVQCVVPRRHRSSVSSNVSSVVSSVD